Protein AF-A0A1I3MR65-F1 (afdb_monomer_lite)

Organism: NCBI:txid1005945

Structure (mmCIF, N/CA/C/O backbone):
data_AF-A0A1I3MR65-F1
#
_entry.id   AF-A0A1I3MR65-F1
#
loop_
_atom_site.group_PDB
_atom_site.id
_atom_site.type_symbol
_atom_site.label_atom_id
_atom_site.label_alt_id
_atom_site.label_comp_id
_atom_site.label_asym_id
_atom_site.label_entity_id
_atom_site.label_seq_id
_atom_site.pdbx_PDB_ins_code
_atom_site.Cartn_x
_atom_site.Cartn_y
_atom_site.Cartn_z
_atom_site.occupancy
_atom_site.B_iso_or_equiv
_atom_site.auth_seq_id
_atom_site.auth_comp_id
_atom_site.auth_asym_id
_atom_site.auth_atom_id
_atom_site.pdbx_PDB_model_num
ATOM 1 N N . MET A 1 1 ? 12.511 -15.106 11.482 1.00 50.09 1 MET A N 1
ATOM 2 C CA . MET A 1 1 ? 11.912 -13.960 10.767 1.00 50.09 1 MET A CA 1
ATOM 3 C C 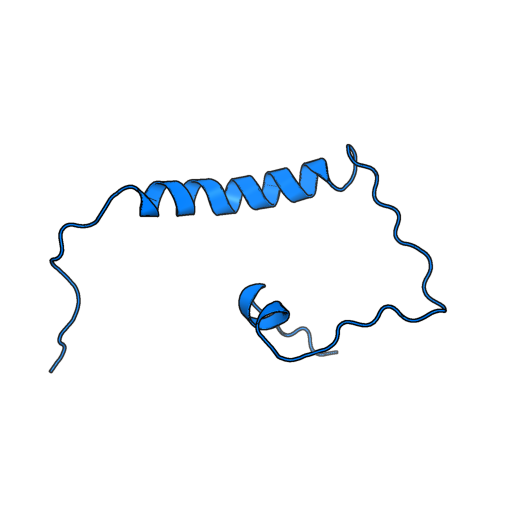. MET A 1 1 ? 12.712 -13.797 9.489 1.00 50.09 1 MET A C 1
ATOM 5 O O . MET A 1 1 ? 13.854 -13.370 9.571 1.00 50.09 1 MET A O 1
ATOM 9 N N . GLU A 1 2 ? 12.180 -14.231 8.350 1.00 62.31 2 GLU A N 1
ATOM 10 C CA . GLU A 1 2 ? 12.844 -14.085 7.048 1.00 62.31 2 GLU A CA 1
ATOM 11 C C . GLU A 1 2 ? 12.279 -12.867 6.321 1.00 62.31 2 GLU A C 1
ATOM 13 O O . GLU A 1 2 ? 11.106 -12.833 5.960 1.00 62.31 2 GLU A O 1
ATOM 18 N N . THR A 1 3 ? 13.115 -11.852 6.118 1.00 64.88 3 THR A N 1
ATOM 19 C CA . THR A 1 3 ? 12.794 -10.658 5.329 1.00 64.88 3 THR A CA 1
ATOM 20 C C . THR A 1 3 ? 13.354 -10.846 3.927 1.00 64.88 3 THR A C 1
ATOM 22 O O . THR A 1 3 ? 14.479 -10.445 3.629 1.00 64.88 3 THR A O 1
ATOM 25 N N . ASN A 1 4 ? 12.598 -11.534 3.078 1.00 77.88 4 ASN A N 1
ATOM 26 C CA . ASN A 1 4 ? 12.996 -11.751 1.693 1.00 77.88 4 ASN A CA 1
ATOM 27 C C . ASN A 1 4 ? 12.742 -10.466 0.890 1.00 77.88 4 ASN A C 1
ATOM 29 O O . ASN A 1 4 ? 11.596 -10.031 0.774 1.00 77.88 4 ASN A O 1
ATOM 33 N N . VAL A 1 5 ? 13.799 -9.849 0.360 1.00 81.12 5 VAL A N 1
ATOM 34 C CA . VAL A 1 5 ? 13.672 -8.672 -0.509 1.00 81.12 5 VAL A CA 1
ATOM 35 C C . VAL A 1 5 ? 13.135 -9.145 -1.856 1.00 81.12 5 VAL A C 1
ATOM 37 O O . VAL A 1 5 ? 13.788 -9.929 -2.539 1.00 81.12 5 VAL A O 1
ATOM 40 N N . ARG A 1 6 ? 11.931 -8.699 -2.222 1.00 82.38 6 ARG A N 1
ATOM 41 C CA . ARG A 1 6 ? 11.288 -9.033 -3.499 1.00 82.38 6 ARG A CA 1
ATOM 42 C C . ARG A 1 6 ? 10.959 -7.778 -4.277 1.00 82.38 6 ARG A C 1
ATOM 44 O O . ARG A 1 6 ? 10.667 -6.739 -3.684 1.00 82.38 6 ARG A O 1
ATOM 51 N N . THR A 1 7 ? 10.982 -7.886 -5.600 1.00 86.44 7 THR A N 1
ATOM 52 C CA . THR A 1 7 ? 10.520 -6.794 -6.453 1.00 86.44 7 THR A CA 1
ATOM 53 C C . THR A 1 7 ? 8.987 -6.730 -6.436 1.00 86.44 7 THR A C 1
ATOM 55 O O . THR A 1 7 ? 8.334 -7.752 -6.207 1.00 86.44 7 THR A O 1
ATOM 58 N N . PRO A 1 8 ? 8.373 -5.561 -6.694 1.00 84.19 8 PRO A N 1
ATOM 59 C CA 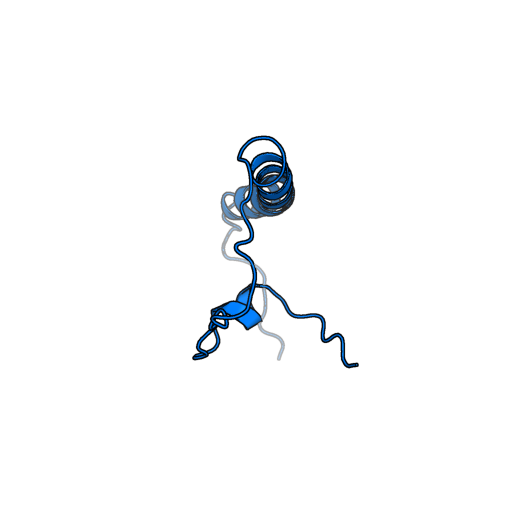. PRO A 1 8 ? 6.917 -5.460 -6.794 1.00 84.19 8 PRO A CA 1
ATOM 60 C C . PRO A 1 8 ? 6.333 -6.402 -7.855 1.00 84.19 8 PRO A C 1
ATOM 62 O O . PRO A 1 8 ? 5.279 -6.994 -7.636 1.00 84.19 8 PRO A O 1
ATOM 65 N N . LEU A 1 9 ? 7.045 -6.594 -8.972 1.00 86.94 9 LEU A N 1
ATOM 66 C CA . LEU A 1 9 ? 6.636 -7.514 -10.032 1.00 86.94 9 LEU A CA 1
ATOM 67 C C . LEU A 1 9 ? 6.514 -8.947 -9.501 1.00 86.94 9 LEU A C 1
ATOM 69 O O . LEU A 1 9 ? 5.496 -9.589 -9.727 1.00 86.94 9 LEU A O 1
ATOM 73 N N . ASP A 1 10 ? 7.489 -9.420 -8.724 1.00 86.38 10 ASP A N 1
ATOM 74 C CA . ASP A 1 10 ? 7.448 -10.766 -8.137 1.00 86.38 10 ASP A CA 1
ATOM 75 C C . ASP A 1 10 ? 6.299 -10.941 -7.136 1.00 86.38 10 ASP A C 1
ATOM 77 O O . ASP A 1 10 ? 5.811 -12.048 -6.935 1.00 86.38 10 ASP A O 1
ATOM 81 N N . VAL A 1 11 ? 5.860 -9.864 -6.480 1.00 85.38 11 VAL A N 1
ATOM 82 C CA . VAL A 1 11 ? 4.751 -9.917 -5.516 1.00 85.38 11 VAL A CA 1
ATOM 83 C C . VAL A 1 11 ? 3.399 -9.968 -6.228 1.00 85.38 11 VAL A C 1
ATOM 85 O O . VAL A 1 11 ? 2.524 -10.729 -5.813 1.00 85.38 11 VAL A O 1
ATOM 88 N N . PHE A 1 12 ? 3.214 -9.183 -7.291 1.00 84.94 12 PHE A N 1
ATOM 89 C CA . PHE A 1 12 ? 1.918 -9.055 -7.968 1.00 84.94 12 PHE A CA 1
ATOM 90 C C . PHE A 1 12 ? 1.721 -10.017 -9.146 1.00 84.94 12 PHE A C 1
ATOM 92 O O . PHE A 1 12 ? 0.582 -10.277 -9.520 1.00 84.94 12 PHE A O 1
ATOM 99 N N . ASN A 1 13 ? 2.795 -10.562 -9.724 1.00 87.44 13 ASN A N 1
ATOM 100 C CA . ASN A 1 13 ? 2.724 -11.461 -10.882 1.00 87.44 13 ASN A CA 1
ATOM 101 C C . ASN A 1 13 ? 2.471 -12.934 -10.504 1.00 87.44 13 ASN A C 1
ATOM 103 O O . ASN A 1 13 ? 2.209 -13.771 -11.366 1.00 87.44 13 ASN A O 1
ATOM 107 N N . LEU A 1 14 ? 2.564 -13.283 -9.218 1.00 83.75 14 LEU A N 1
ATOM 108 C CA . LEU A 1 14 ? 2.276 -14.636 -8.752 1.00 83.75 14 LEU A CA 1
ATOM 109 C C . LEU A 1 14 ? 0.759 -14.878 -8.691 1.00 83.75 14 LEU A C 1
ATOM 111 O O . LEU A 1 14 ? 0.023 -13.999 -8.239 1.00 83.75 14 LEU A O 1
ATOM 115 N N . PRO A 1 15 ? 0.273 -16.080 -9.054 1.00 85.06 15 PRO A N 1
ATOM 116 C CA . PRO A 1 15 ? -1.117 -16.473 -8.847 1.00 85.06 15 PRO A CA 1
ATOM 117 C C . PRO A 1 15 ? -1.363 -16.719 -7.352 1.00 85.06 15 PRO A C 1
ATOM 119 O O . PRO A 1 15 ? -1.387 -17.853 -6.877 1.00 85.06 15 PRO A O 1
ATOM 122 N N . GLN A 1 16 ? -1.494 -15.640 -6.587 1.00 86.88 16 GLN A N 1
ATOM 123 C CA . GLN A 1 16 ? -1.702 -15.666 -5.145 1.00 86.88 16 GLN A CA 1
ATOM 124 C C . GLN A 1 16 ? -2.812 -14.698 -4.737 1.00 86.88 16 GLN A C 1
ATOM 126 O O . GLN A 1 16 ? -3.042 -13.679 -5.383 1.00 86.88 16 GLN A O 1
ATOM 131 N N . HIS A 1 17 ? -3.505 -15.019 -3.646 1.00 86.81 17 HIS A N 1
ATOM 132 C CA . HIS A 1 17 ? -4.607 -14.211 -3.137 1.00 86.81 17 HIS A CA 1
ATOM 133 C C . HIS A 1 17 ? -4.164 -13.444 -1.887 1.00 86.81 17 HIS A C 1
ATOM 135 O O . HIS A 1 17 ? -3.903 -14.039 -0.840 1.00 86.81 17 HIS A O 1
ATOM 141 N N . LEU A 1 18 ? -4.067 -12.119 -2.003 1.00 89.50 18 LEU A N 1
ATOM 142 C CA . LEU A 1 18 ? -3.722 -11.227 -0.898 1.00 89.50 18 LEU A CA 1
ATOM 143 C C . LEU A 1 18 ? -4.998 -10.876 -0.121 1.00 89.50 18 LEU A C 1
ATOM 145 O O . LEU A 1 18 ? -5.770 -10.015 -0.534 1.00 89.50 18 LEU A O 1
ATOM 149 N N . VAL A 1 19 ? -5.240 -11.578 0.990 1.00 89.69 19 VAL A N 1
ATOM 150 C CA . VAL A 1 19 ? -6.442 -11.401 1.822 1.00 89.69 19 VAL A CA 1
ATOM 151 C C . VAL A 1 19 ? -6.145 -10.507 3.015 1.00 89.69 19 VAL A C 1
ATOM 153 O O . VAL A 1 19 ? -5.181 -10.741 3.740 1.00 89.69 19 VAL A O 1
ATOM 156 N N . VAL A 1 20 ? -7.030 -9.541 3.265 1.00 88.62 20 VAL A N 1
ATOM 157 C CA . VAL A 1 20 ? -7.056 -8.766 4.511 1.00 88.62 20 VAL A CA 1
ATOM 158 C C . VAL A 1 20 ? -7.911 -9.516 5.549 1.00 88.62 20 VAL A C 1
ATOM 160 O O . VAL A 1 20 ? -9.103 -9.724 5.316 1.00 88.62 20 VAL A O 1
ATOM 163 N N . PRO A 1 21 ? -7.346 -9.958 6.687 1.00 90.19 21 PRO A N 1
ATOM 164 C CA . PRO A 1 21 ? -8.094 -10.599 7.767 1.00 90.19 21 PRO A CA 1
ATOM 165 C C . PRO A 1 21 ? -9.135 -9.674 8.411 1.00 90.19 21 PRO A C 1
ATOM 167 O O . PRO A 1 21 ? -8.884 -8.494 8.635 1.00 90.19 21 PRO A O 1
ATOM 170 N N . LEU A 1 22 ? -10.269 -10.245 8.827 1.00 87.00 22 LEU A N 1
ATOM 171 C CA . LEU A 1 22 ? -11.414 -9.502 9.383 1.00 87.00 22 LEU A CA 1
ATOM 172 C C . LEU A 1 22 ? -11.139 -8.802 10.724 1.00 87.00 22 LEU A C 1
ATOM 174 O O . LEU A 1 22 ? -11.842 -7.869 11.091 1.00 87.00 22 LEU A O 1
ATOM 178 N N . PHE A 1 23 ? -10.139 -9.262 11.473 1.00 91.69 23 PHE A N 1
ATOM 179 C CA . PHE A 1 23 ? -9.746 -8.682 12.761 1.00 91.69 23 PHE A CA 1
ATOM 180 C C . PHE A 1 23 ? -8.666 -7.596 12.627 1.00 91.69 23 PHE A C 1
ATOM 182 O O . PHE A 1 23 ? -8.188 -7.084 13.641 1.00 91.69 23 PHE A O 1
ATOM 189 N N . GLN A 1 24 ? -8.250 -7.245 11.405 1.00 91.00 24 GLN A N 1
ATOM 190 C CA . GLN A 1 24 ? -7.358 -6.108 11.191 1.00 91.00 24 GLN A CA 1
ATOM 191 C C . GLN A 1 24 ? -8.129 -4.789 11.278 1.00 91.00 24 GLN A C 1
ATOM 193 O O . GLN A 1 24 ? -9.281 -4.684 10.860 1.00 91.00 24 GLN A O 1
ATOM 198 N N . ARG A 1 25 ? -7.48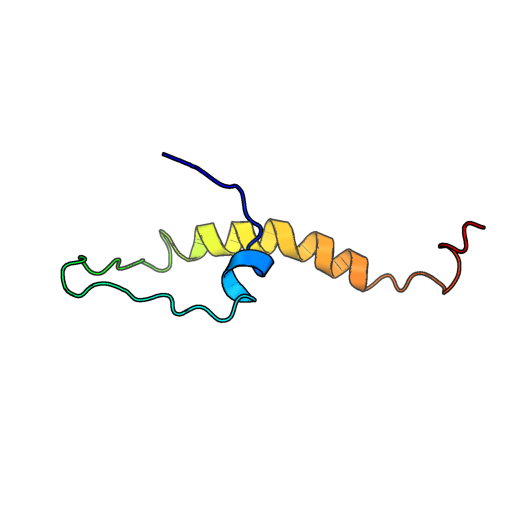0 -3.760 11.832 1.00 90.25 25 ARG A N 1
ATOM 199 C CA . ARG A 1 25 ? -8.028 -2.401 11.819 1.00 90.25 25 ARG A CA 1
ATOM 200 C C . ARG A 1 25 ? -7.928 -1.832 10.401 1.00 90.25 25 ARG A C 1
ATOM 202 O O . ARG A 1 25 ? -6.937 -2.109 9.727 1.00 90.25 25 ARG A O 1
ATOM 209 N N . PRO A 1 26 ? -8.905 -1.027 9.954 1.00 85.19 26 PRO A N 1
ATOM 210 C CA . PRO A 1 26 ? -8.813 -0.374 8.659 1.00 85.19 26 PRO A CA 1
ATOM 211 C C . PRO A 1 26 ? -7.618 0.583 8.653 1.00 85.19 26 PRO A C 1
ATOM 213 O O . PRO A 1 26 ? -7.517 1.471 9.501 1.00 85.19 26 PRO A O 1
ATOM 216 N N . TYR A 1 27 ? -6.717 0.397 7.694 1.00 87.06 27 TYR A N 1
ATOM 217 C CA . TYR A 1 27 ? -5.664 1.359 7.399 1.00 87.06 27 TYR A CA 1
ATOM 218 C C . TYR A 1 27 ? -6.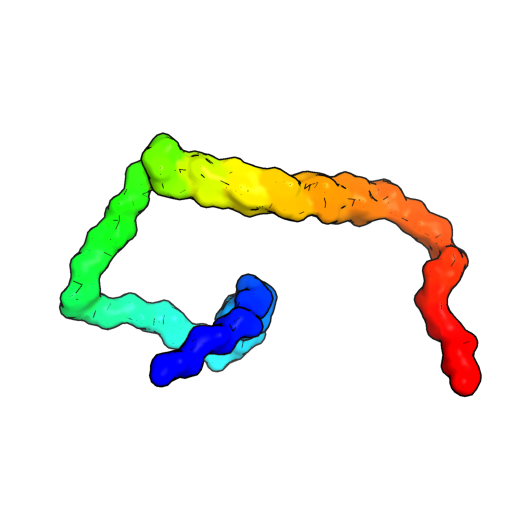252 2.435 6.494 1.00 87.06 27 TYR A C 1
ATOM 220 O O . TYR A 1 27 ? -6.361 2.254 5.284 1.00 87.06 27 TYR A O 1
ATOM 228 N N . VAL A 1 28 ? -6.693 3.528 7.109 1.00 89.00 28 VAL A N 1
ATOM 229 C CA . VAL A 1 28 ? -7.178 4.703 6.388 1.00 89.00 28 VAL A CA 1
ATOM 230 C C . VAL A 1 28 ? -5.972 5.582 6.098 1.00 89.00 28 VAL A C 1
ATOM 232 O O . VAL A 1 28 ? -5.273 5.992 7.021 1.00 89.00 28 VAL A O 1
ATOM 235 N N . TRP A 1 29 ? -5.692 5.792 4.819 1.00 93.94 29 TRP A N 1
ATOM 236 C CA . TRP A 1 29 ? -4.660 6.713 4.362 1.00 93.94 29 TRP A CA 1
ATOM 237 C C . TRP A 1 29 ? -5.332 7.986 3.869 1.00 93.94 29 TRP A C 1
ATOM 239 O O . TRP A 1 29 ? -6.188 7.932 2.984 1.00 93.94 29 TRP A O 1
ATOM 249 N N . ASP A 1 30 ? -4.920 9.110 4.434 1.00 94.12 30 ASP A N 1
ATOM 250 C CA . ASP A 1 30 ? -5.225 10.444 3.954 1.00 94.12 30 ASP A CA 1
ATOM 251 C C . ASP A 1 30 ? -4.409 10.762 2.696 1.00 94.12 30 ASP A C 1
ATOM 253 O O . ASP A 1 30 ? -3.261 10.340 2.500 1.00 94.12 30 ASP A O 1
ATOM 257 N N . GLU A 1 31 ? -5.033 11.523 1.801 1.00 91.25 31 GLU A N 1
ATOM 258 C CA . GLU A 1 31 ? -4.457 11.821 0.495 1.00 91.25 31 GLU A CA 1
ATOM 259 C C . GLU A 1 31 ? -3.140 12.596 0.625 1.00 91.25 31 GLU A C 1
ATOM 261 O O . GLU A 1 31 ? -2.116 12.207 0.070 1.00 91.25 31 GLU A O 1
ATOM 266 N N . THR A 1 32 ? -3.150 13.676 1.402 1.00 93.50 32 THR A N 1
ATOM 267 C CA . THR A 1 32 ? -2.014 14.595 1.517 1.00 93.50 32 THR A CA 1
ATOM 268 C C . THR A 1 32 ? -0.866 14.013 2.334 1.00 93.50 32 THR A C 1
ATOM 270 O O . THR A 1 32 ? 0.297 14.254 2.017 1.00 93.50 32 THR A O 1
ATOM 273 N N . GLU A 1 33 ? -1.178 13.269 3.395 1.00 92.44 33 GLU A N 1
ATOM 274 C CA . GLU A 1 33 ? -0.174 12.824 4.364 1.00 92.44 33 GLU A CA 1
ATOM 275 C C . GLU A 1 33 ? 0.479 11.493 3.994 1.00 92.44 33 GLU A C 1
ATOM 277 O O . GLU A 1 33 ? 1.651 11.300 4.311 1.00 92.44 33 GLU A O 1
ATOM 282 N N . GLN A 1 34 ? -0.239 10.573 3.337 1.00 93.56 34 GLN A N 1
ATOM 283 C CA . GLN A 1 34 ? 0.300 9.245 3.022 1.00 93.56 34 GLN A CA 1
ATOM 284 C C . GLN A 1 34 ? 0.303 8.942 1.524 1.00 93.56 34 GLN A C 1
ATOM 286 O O . GLN A 1 34 ? 1.329 8.502 1.000 1.00 93.56 34 GLN A O 1
ATOM 291 N N . TRP A 1 35 ? -0.793 9.203 0.804 1.00 92.94 35 TRP A N 1
ATOM 292 C CA . TRP A 1 35 ? -0.841 8.883 -0.629 1.00 92.94 35 TRP A CA 1
ATOM 293 C C . TRP A 1 35 ? 0.093 9.751 -1.465 1.00 92.94 35 TRP A C 1
ATOM 295 O O . TRP A 1 35 ? 0.835 9.231 -2.298 1.00 92.94 35 TRP A O 1
ATOM 305 N N . LEU A 1 36 ? 0.075 11.062 -1.238 1.00 95.44 36 LEU A N 1
ATOM 306 C CA . LEU A 1 36 ? 0.874 12.026 -1.979 1.00 95.44 36 LEU A CA 1
ATOM 307 C C . LEU A 1 36 ? 2.387 11.759 -1.863 1.00 95.44 36 LEU A C 1
ATOM 309 O O . LEU A 1 36 ? 3.023 11.668 -2.916 1.00 95.44 36 LEU A O 1
ATOM 313 N N . PRO A 1 37 ? 2.987 11.588 -0.664 1.00 95.38 37 PRO A N 1
ATOM 314 C CA . PRO A 1 37 ? 4.420 11.308 -0.566 1.00 95.38 37 PRO A CA 1
ATOM 315 C C . PRO A 1 37 ? 4.795 9.959 -1.188 1.00 95.38 37 PRO A C 1
ATOM 317 O O . PRO A 1 37 ? 5.775 9.884 -1.927 1.00 95.38 37 PRO A O 1
ATOM 320 N N . LEU A 1 38 ? 3.984 8.914 -0.987 1.00 93.00 38 LEU A N 1
ATOM 321 C CA . LEU A 1 38 ? 4.227 7.611 -1.611 1.00 93.00 38 LEU A CA 1
ATOM 322 C C . LEU A 1 38 ? 4.206 7.709 -3.143 1.00 93.00 38 LEU A C 1
ATOM 324 O O . LEU A 1 38 ? 5.077 7.164 -3.822 1.00 93.00 38 LEU A O 1
ATOM 328 N N . TRP A 1 39 ? 3.235 8.429 -3.702 1.00 93.25 39 TRP A N 1
ATOM 329 C CA . TRP A 1 39 ? 3.132 8.610 -5.145 1.00 93.25 39 TRP A CA 1
ATOM 330 C C . TRP A 1 39 ? 4.283 9.441 -5.717 1.00 93.25 39 TRP A C 1
ATOM 332 O O . TRP A 1 39 ? 4.786 9.131 -6.797 1.00 93.25 39 TRP A O 1
ATOM 342 N N . GLN A 1 40 ? 4.739 10.468 -4.996 1.00 94.88 40 GLN A N 1
ATOM 343 C CA . GLN A 1 40 ? 5.921 11.241 -5.380 1.00 94.88 40 GLN A CA 1
ATOM 344 C C . GLN A 1 40 ? 7.170 1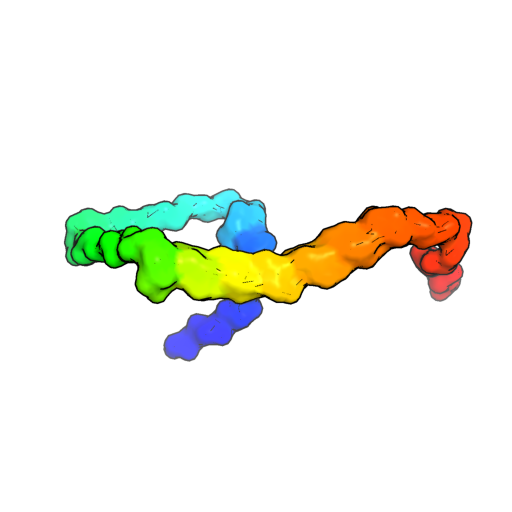0.357 -5.459 1.00 94.88 40 GLN A C 1
ATOM 346 O O . GLN A 1 40 ? 7.929 10.471 -6.422 1.00 94.88 40 GLN A O 1
ATOM 351 N N . ASP A 1 41 ? 7.359 9.441 -4.508 1.00 92.25 41 ASP A N 1
ATOM 352 C CA . ASP A 1 41 ? 8.472 8.491 -4.540 1.00 92.25 41 ASP A CA 1
ATOM 353 C C . ASP A 1 41 ? 8.381 7.512 -5.715 1.00 92.25 41 ASP A C 1
ATOM 355 O O . ASP A 1 41 ? 9.376 7.290 -6.408 1.00 92.25 41 ASP A O 1
ATOM 359 N N . VAL A 1 42 ? 7.190 6.973 -5.995 1.00 90.88 42 VAL A N 1
ATOM 360 C CA . VAL A 1 42 ? 6.968 6.105 -7.164 1.00 90.88 42 VAL A CA 1
ATOM 361 C C . VAL A 1 42 ? 7.277 6.854 -8.459 1.00 90.88 42 VAL A C 1
ATOM 363 O O . VAL A 1 42 ? 8.016 6.343 -9.299 1.00 90.88 42 VAL A O 1
ATOM 366 N N . ARG A 1 43 ? 6.771 8.083 -8.611 1.00 92.81 43 ARG A N 1
ATOM 367 C CA . ARG A 1 43 ? 7.038 8.926 -9.785 1.00 92.81 43 ARG A CA 1
ATOM 368 C C . ARG A 1 43 ? 8.520 9.227 -9.949 1.00 92.81 43 ARG A C 1
ATOM 370 O O . ARG A 1 43 ? 9.045 9.059 -11.042 1.00 92.81 43 ARG A O 1
ATOM 377 N N . ARG A 1 44 ? 9.214 9.589 -8.868 1.00 91.56 44 ARG A N 1
ATOM 378 C CA . ARG A 1 44 ? 10.656 9.868 -8.886 1.00 91.56 44 ARG A CA 1
ATOM 379 C C . ARG A 1 44 ? 11.477 8.686 -9.407 1.00 91.56 44 ARG A C 1
ATOM 381 O O . ARG A 1 44 ? 12.505 8.902 -10.038 1.00 91.56 44 ARG A O 1
ATOM 388 N N . LEU A 1 45 ? 11.051 7.454 -9.130 1.00 87.44 45 LEU A N 1
ATOM 389 C CA . LEU A 1 45 ? 11.723 6.242 -9.607 1.00 87.44 45 LEU A CA 1
ATOM 390 C C . LEU A 1 45 ? 11.287 5.844 -11.026 1.00 87.44 45 LEU A C 1
ATOM 392 O O . LEU A 1 45 ? 12.106 5.357 -11.801 1.00 87.44 45 LEU A O 1
ATOM 396 N N . ALA A 1 46 ? 10.014 6.048 -11.369 1.00 87.38 46 ALA A N 1
ATOM 397 C CA . ALA A 1 46 ? 9.444 5.621 -12.644 1.00 87.38 46 ALA A CA 1
ATOM 398 C C . ALA A 1 46 ? 9.694 6.607 -13.797 1.00 87.38 46 ALA A C 1
ATOM 400 O O . ALA A 1 46 ? 9.912 6.171 -14.922 1.00 87.38 46 ALA A O 1
ATOM 401 N N . GLU A 1 47 ? 9.672 7.918 -13.546 1.00 89.06 47 GLU A N 1
ATOM 402 C CA . GLU A 1 47 ? 9.818 8.948 -14.586 1.00 89.06 47 GLU A CA 1
ATOM 403 C C . GLU A 1 47 ? 11.170 8.888 -15.315 1.00 89.06 47 GLU A C 1
ATOM 405 O O . GLU A 1 47 ? 11.152 8.899 -16.547 1.00 89.06 47 GLU A O 1
ATOM 410 N N . PRO A 1 48 ? 12.325 8.739 -14.631 1.00 82.19 48 PRO A N 1
ATOM 411 C CA . PRO A 1 48 ? 13.607 8.570 -15.317 1.00 82.19 48 PRO A CA 1
ATOM 412 C C . PRO A 1 48 ? 13.638 7.310 -16.195 1.00 82.19 48 PRO A C 1
ATOM 414 O O . PRO A 1 48 ? 14.060 7.363 -17.347 1.00 82.19 48 PRO A O 1
ATOM 417 N N . CYS A 1 49 ? 13.104 6.192 -15.694 1.00 71.94 49 CYS A N 1
ATOM 418 C CA . CYS A 1 49 ? 13.022 4.940 -16.450 1.00 71.94 49 CYS A CA 1
ATOM 419 C C . CYS A 1 49 ? 12.094 5.064 -17.674 1.00 71.94 49 CYS A C 1
ATOM 421 O O . CYS A 1 49 ? 12.395 4.547 -18.746 1.00 71.94 49 CYS A O 1
ATOM 423 N N . ALA A 1 50 ? 10.984 5.795 -17.548 1.00 65.12 50 ALA A N 1
ATOM 424 C CA . ALA A 1 50 ? 10.064 6.040 -18.653 1.00 65.12 50 ALA A CA 1
ATOM 425 C C . ALA A 1 50 ? 10.659 6.969 -19.725 1.00 65.12 50 ALA A C 1
ATOM 427 O O . ALA A 1 50 ? 10.371 6.777 -20.907 1.00 65.12 50 ALA A O 1
ATOM 428 N N . SER A 1 51 ? 11.499 7.944 -19.349 1.00 65.00 51 SER A N 1
ATOM 429 C CA . SER A 1 51 ? 12.204 8.778 -20.334 1.00 65.00 51 SER A CA 1
ATOM 430 C C . SER A 1 51 ? 13.210 7.978 -21.163 1.00 65.00 51 SER A C 1
ATOM 432 O O . SER A 1 51 ? 13.263 8.167 -22.378 1.00 65.00 51 SER A O 1
ATOM 434 N N . GLU A 1 52 ? 13.910 7.020 -20.548 1.00 56.19 52 GLU A N 1
ATOM 435 C CA . GLU A 1 52 ? 14.867 6.138 -21.233 1.00 56.19 52 GLU A CA 1
ATOM 436 C C . GLU A 1 52 ? 14.191 5.212 -22.262 1.00 56.19 52 GLU A C 1
ATOM 438 O O . GLU A 1 52 ? 14.791 4.872 -23.276 1.00 56.19 52 GLU A O 1
ATOM 443 N N . LEU A 1 53 ? 12.914 4.851 -22.073 1.00 55.69 53 LEU A N 1
ATOM 444 C CA . LEU A 1 53 ? 12.152 4.045 -23.042 1.00 55.69 53 LEU A CA 1
ATOM 445 C C . LEU A 1 53 ? 11.660 4.841 -24.267 1.00 55.69 53 LEU A C 1
ATOM 447 O O . LEU A 1 53 ? 11.182 4.240 -25.231 1.00 55.69 53 LEU A O 1
ATOM 451 N N . SER A 1 54 ? 11.748 6.177 -24.240 1.00 54.06 54 SER A N 1
ATOM 452 C CA . SER A 1 54 ? 11.414 7.042 -25.385 1.00 54.06 54 SER A CA 1
ATOM 453 C C . SER A 1 54 ? 12.597 7.255 -26.336 1.00 54.06 54 SER A C 1
ATOM 455 O O . SER A 1 54 ? 12.406 7.537 -27.523 1.00 54.06 54 SER A O 1
ATOM 457 N N . GLU A 1 55 ? 13.819 7.027 -25.855 1.00 51.75 55 GLU A N 1
ATOM 458 C CA . GLU A 1 55 ? 14.995 6.883 -26.701 1.00 51.75 55 GLU A CA 1
ATOM 459 C C . GLU A 1 55 ? 15.000 5.464 -27.249 1.00 51.75 55 GLU A C 1
ATOM 461 O O . GLU A 1 55 ? 15.616 4.558 -26.704 1.00 51.75 55 GLU A O 1
ATOM 466 N N . THR A 1 56 ? 14.262 5.266 -28.342 1.00 52.97 56 THR A N 1
ATOM 467 C CA . THR A 1 56 ? 14.399 4.076 -29.189 1.00 52.97 56 THR A CA 1
ATOM 468 C C . THR A 1 56 ? 15.898 3.847 -29.421 1.00 52.97 56 THR A C 1
ATOM 470 O O . THR A 1 56 ? 16.512 4.650 -30.134 1.00 52.97 56 THR A O 1
ATOM 473 N N . PRO A 1 57 ? 16.532 2.805 -28.851 1.00 51.50 57 PRO A N 1
ATOM 474 C CA . PRO A 1 57 ? 17.884 2.491 -29.263 1.00 51.50 57 PRO A CA 1
ATOM 475 C C . PRO A 1 57 ? 17.783 2.065 -30.735 1.00 51.50 57 PRO A C 1
ATOM 477 O O . PRO A 1 57 ? 16.871 1.298 -31.079 1.00 51.50 57 PRO A O 1
ATOM 480 N N . PRO A 1 58 ? 18.652 2.544 -31.648 1.00 50.66 58 PRO A N 1
ATOM 481 C CA . PRO A 1 58 ? 18.743 1.905 -32.950 1.00 50.66 58 PRO A CA 1
ATOM 482 C C . PRO A 1 58 ? 18.987 0.419 -32.694 1.00 50.66 58 PRO A C 1
ATOM 484 O O . PRO A 1 58 ? 19.779 0.063 -31.821 1.00 50.66 58 PRO A O 1
ATOM 487 N N . LEU A 1 59 ? 18.259 -0.433 -33.415 1.00 51.75 59 LEU A N 1
ATOM 488 C CA . LEU A 1 59 ? 18.416 -1.885 -33.416 1.00 51.75 59 LEU A CA 1
ATOM 489 C C . LEU A 1 59 ? 19.868 -2.248 -33.779 1.00 51.75 59 LEU A C 1
ATOM 491 O O . LEU A 1 59 ? 20.172 -2.559 -34.925 1.00 51.75 59 LEU A O 1
ATOM 495 N N . SER A 1 60 ? 20.784 -2.167 -32.821 1.00 57.50 60 SER A N 1
ATOM 496 C CA . SER A 1 60 ? 22.168 -2.600 -32.945 1.00 57.50 60 SER A CA 1
ATOM 497 C C . SER A 1 60 ? 22.817 -2.620 -31.563 1.00 57.50 60 SER A C 1
ATOM 499 O O . SER A 1 60 ? 23.068 -1.564 -30.985 1.00 57.50 60 SER A O 1
ATOM 501 N N . SER A 1 61 ? 23.178 -3.822 -31.110 1.00 54.84 61 SER A N 1
ATOM 502 C CA . SER A 1 61 ? 23.900 -4.149 -29.863 1.00 54.84 61 SER A CA 1
ATOM 503 C C . SER A 1 61 ? 22.942 -4.345 -28.682 1.00 54.84 61 SER A C 1
ATOM 505 O O . SER A 1 61 ? 22.500 -3.386 -28.071 1.00 54.84 61 SER A O 1
ATOM 507 N N . PHE A 1 62 ? 22.513 -5.557 -28.330 1.00 46.00 62 PHE A N 1
ATOM 508 C CA . PHE A 1 62 ? 23.287 -6.769 -27.996 1.00 46.00 62 PHE A CA 1
ATOM 509 C C . PHE A 1 62 ? 22.325 -7.985 -27.870 1.00 46.00 62 PHE A C 1
ATOM 511 O O . PHE A 1 62 ? 21.120 -7.753 -27.788 1.00 46.00 62 PHE A O 1
ATOM 518 N N . PRO A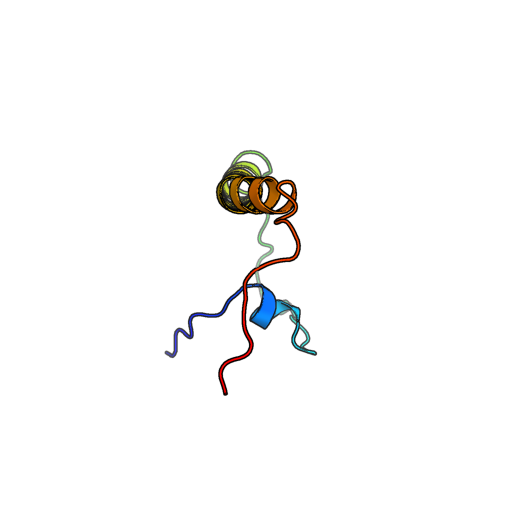 1 63 ? 22.774 -9.252 -27.673 1.00 53.28 63 PRO A N 1
ATOM 519 C CA . PRO A 1 63 ? 24.045 -9.914 -28.010 1.00 53.28 63 PRO A CA 1
ATOM 520 C C . PRO A 1 63 ? 23.835 -11.240 -28.797 1.00 53.28 63 PRO A C 1
ATOM 522 O O . PRO A 1 63 ? 22.823 -11.919 -28.654 1.00 53.28 63 PRO A O 1
ATOM 525 N N . CYS A 1 64 ? 24.830 -11.696 -29.559 1.00 37.16 64 CYS A N 1
ATOM 526 C CA . CYS A 1 64 ? 25.002 -13.131 -29.840 1.00 37.16 64 CYS A CA 1
ATOM 527 C C . CYS A 1 64 ? 26.415 -13.509 -29.409 1.00 37.16 64 CYS A C 1
ATOM 529 O O . CYS A 1 64 ? 27.367 -13.415 -30.180 1.00 37.16 64 CYS A O 1
ATOM 531 N N . THR A 1 65 ? 26.544 -13.845 -28.129 1.00 48.91 65 THR A N 1
ATOM 532 C CA . THR A 1 65 ? 27.708 -14.556 -27.598 1.00 48.91 65 THR A CA 1
ATOM 533 C C . THR A 1 65 ? 27.642 -15.993 -28.118 1.00 48.91 65 THR A C 1
ATOM 535 O O . THR A 1 65 ? 26.583 -16.617 -28.026 1.00 48.91 65 THR A O 1
ATOM 538 N N . GLY A 1 66 ? 28.739 -16.459 -28.722 1.00 50.16 66 GLY A N 1
ATOM 539 C CA . GLY A 1 66 ? 28.933 -17.847 -29.155 1.00 50.16 66 GLY A CA 1
ATOM 540 C C . GLY A 1 66 ? 29.308 -18.794 -28.025 1.00 50.16 66 GLY A C 1
ATOM 541 O O . GLY A 1 66 ? 29.594 -18.309 -26.908 1.00 50.16 66 GLY A O 1
#

Radius of gyration: 19.17 Å; chains: 1; bounding box: 40×32×46 Å

Sequence (66 aa):
METNVRTPLDVFNLPQHLVVPLFQRPYVWDETEQWLPLWQDVRRLAEPCASELSETPPLSSFPCTG

Foldseek 3Di:
DDDDDDDPCVVPVDPDDDDDDPPDDDPDDDCVPPVVVVVVVVCVVVVVVVVVVVPPDPPDDDDDDD

pLDDT: mean 78.09, std 16.78, range [37.16, 95.44]

Secondary structure (DSSP, 8-state):
-------HHHHHSSS---PPPTTSPP-PPPIIIIIHHHHHHHHHHHHHHHHHTTS---S-------